Protein AF-A0A2M7FH38-F1 (afdb_monomer_lite)

Radius of gyration: 18.9 Å; chains: 1; bounding box: 39×28×58 Å

Sequence (78 aa):
ATWADREKGILLASAAGALGVRLGLPLMLDGKMLQRPELGIGGKAELSTLGNTTRLIWRTTIVWLFVLLLLALAGLLG

Secondary structure (DSSP, 8-state):
---SSHHHHHHHHHHHHHHTEEB---EEETTEEE----B-SSEE--HHHHHHHHHHHHHHHHHHHHHHHHHHHHHHH-

Structure (mmCIF, N/CA/C/O backbone):
data_AF-A0A2M7FH38-F1
#
_entry.id   AF-A0A2M7FH38-F1
#
loop_
_atom_site.group_PDB
_atom_site.id
_atom_site.type_symbol
_atom_site.label_atom_id
_atom_site.label_alt_id
_atom_site.label_comp_id
_atom_site.label_asym_id
_atom_site.label_entity_id
_atom_site.label_seq_id
_atom_site.pdbx_PDB_ins_code
_atom_site.Cartn_x
_atom_site.Cartn_y
_atom_site.Cartn_z
_atom_site.occupancy
_atom_site.B_iso_or_equiv
_atom_site.auth_seq_id
_atom_site.auth_comp_id
_atom_site.auth_asym_id
_atom_site.auth_atom_id
_atom_site.pdbx_PDB_model_num
ATOM 1 N N . ALA A 1 1 ? -18.384 10.092 11.012 1.00 56.25 1 ALA A N 1
ATOM 2 C CA . ALA A 1 1 ? -17.364 10.043 12.078 1.00 56.25 1 ALA A CA 1
ATOM 3 C C . ALA A 1 1 ? -15.995 10.245 11.442 1.00 56.25 1 ALA A C 1
ATOM 5 O O . ALA A 1 1 ? -15.702 9.575 10.458 1.00 56.25 1 ALA A O 1
ATOM 6 N N . THR A 1 2 ? -15.200 11.188 11.946 1.00 65.56 2 THR A N 1
ATOM 7 C CA . THR A 1 2 ? -13.879 11.539 11.395 1.00 65.56 2 THR A CA 1
ATOM 8 C C . THR A 1 2 ? -12.798 11.015 12.333 1.00 65.56 2 THR A C 1
ATOM 10 O O . THR A 1 2 ? -12.977 11.037 13.548 1.00 65.56 2 THR A O 1
ATOM 13 N N . TRP A 1 3 ? -11.693 10.517 11.781 1.00 72.06 3 TRP A N 1
ATOM 14 C CA . TRP A 1 3 ? -10.535 10.100 12.571 1.00 72.06 3 TRP A CA 1
ATOM 15 C C . TRP A 1 3 ? -9.932 11.295 13.319 1.00 72.06 3 TRP A C 1
ATOM 17 O O . TRP A 1 3 ? -9.854 12.385 12.758 1.00 72.06 3 TRP A O 1
ATOM 27 N N . ALA A 1 4 ? -9.492 11.079 14.565 1.00 75.38 4 ALA A N 1
ATOM 28 C CA . ALA A 1 4 ? -8.877 12.124 15.396 1.00 75.38 4 ALA A CA 1
ATOM 29 C C . ALA A 1 4 ? -7.646 12.761 14.729 1.00 75.38 4 ALA A C 1
ATOM 31 O O . ALA A 1 4 ? -7.385 13.946 14.893 1.00 75.38 4 ALA A O 1
ATOM 32 N N . ASP A 1 5 ? -6.924 11.965 13.943 1.00 79.19 5 ASP A N 1
ATOM 33 C CA . ASP A 1 5 ? -5.830 12.407 13.094 1.00 79.19 5 ASP A CA 1
ATOM 34 C C . ASP A 1 5 ? -6.209 12.127 11.637 1.00 79.19 5 ASP A C 1
ATOM 36 O O . ASP A 1 5 ? -6.407 10.975 11.226 1.00 79.19 5 ASP A O 1
ATOM 40 N N . ARG A 1 6 ? -6.375 13.207 10.872 1.00 78.06 6 ARG A N 1
ATOM 41 C CA . ARG A 1 6 ? -6.892 13.155 9.504 1.00 78.06 6 ARG A CA 1
ATOM 42 C C . ARG A 1 6 ? -5.899 12.510 8.545 1.00 78.06 6 ARG A C 1
ATOM 44 O O . ARG A 1 6 ? -6.320 11.750 7.677 1.00 78.06 6 ARG A O 1
ATOM 51 N N . GLU A 1 7 ? -4.608 12.769 8.725 1.00 83.19 7 GLU A N 1
ATOM 52 C CA . GLU A 1 7 ? -3.543 12.210 7.888 1.00 83.19 7 GLU A CA 1
ATOM 53 C C . GLU A 1 7 ? -3.467 10.696 8.073 1.00 83.19 7 GLU A C 1
ATOM 55 O O . GLU A 1 7 ? -3.468 9.940 7.098 1.00 83.19 7 GLU A O 1
ATOM 60 N N . LYS A 1 8 ? -3.533 10.239 9.330 1.00 77.50 8 LYS A N 1
ATOM 61 C CA . LYS A 1 8 ? -3.594 8.806 9.648 1.00 77.50 8 LYS A CA 1
ATOM 62 C C . LYS A 1 8 ? -4.842 8.150 9.065 1.00 77.50 8 LYS A C 1
ATOM 64 O O . LYS A 1 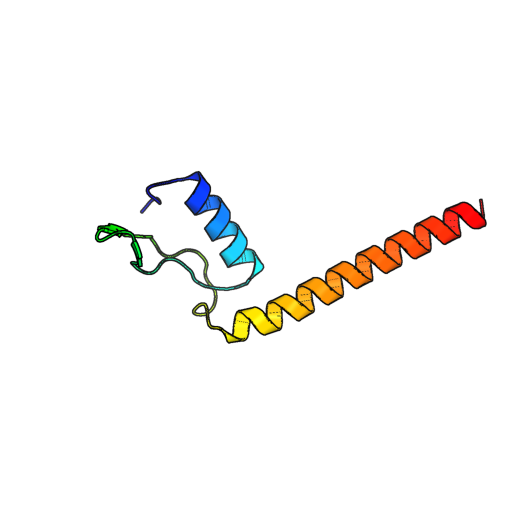8 ? -4.754 7.043 8.539 1.00 77.50 8 LYS A O 1
ATOM 69 N N . GLY A 1 9 ? -5.990 8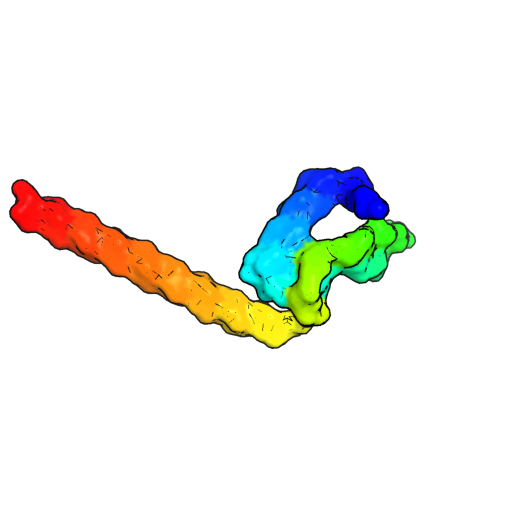.828 9.115 1.00 81.12 9 GLY A N 1
ATOM 70 C CA . GLY A 1 9 ? -7.231 8.347 8.503 1.00 81.12 9 GLY A CA 1
ATOM 71 C C . GLY A 1 9 ? -7.119 8.164 6.984 1.00 81.12 9 GLY A C 1
ATOM 72 O O . GLY A 1 9 ? -7.533 7.129 6.470 1.00 81.12 9 GLY A O 1
ATOM 73 N N . ILE A 1 10 ? -6.519 9.124 6.271 1.00 81.75 10 ILE A N 1
ATOM 74 C CA . ILE A 1 10 ? -6.327 9.067 4.809 1.00 81.75 10 ILE A CA 1
ATOM 75 C C . ILE A 1 10 ? -5.360 7.946 4.419 1.00 81.75 10 ILE A C 1
ATOM 77 O O . ILE A 1 10 ? -5.654 7.166 3.508 1.00 81.75 10 ILE A O 1
ATOM 81 N N . LEU A 1 11 ? -4.228 7.834 5.121 1.00 83.69 11 LEU A N 1
ATOM 82 C CA . LEU A 1 11 ? -3.238 6.786 4.876 1.00 83.69 11 LEU A CA 1
ATOM 83 C C . LEU A 1 11 ? -3.862 5.394 5.065 1.00 83.69 11 LEU A C 1
ATOM 85 O O . LEU A 1 11 ? -3.735 4.526 4.201 1.00 83.69 11 LEU A O 1
ATOM 89 N N . LEU A 1 12 ? -4.592 5.199 6.167 1.00 81.94 12 LEU A N 1
ATOM 90 C CA . LEU A 1 12 ? -5.235 3.925 6.487 1.00 81.94 12 LEU A CA 1
ATOM 91 C C . LEU A 1 12 ? -6.396 3.600 5.544 1.00 81.94 12 LEU A C 1
ATOM 93 O O . LEU A 1 12 ? -6.547 2.441 5.173 1.00 81.94 12 LEU A O 1
ATOM 97 N N . ALA A 1 13 ? -7.182 4.590 5.116 1.00 84.19 13 ALA A N 1
ATOM 98 C CA . ALA A 1 13 ? -8.245 4.397 4.129 1.00 84.19 13 ALA A CA 1
ATOM 99 C C . ALA A 1 13 ? -7.681 3.954 2.771 1.00 84.19 13 ALA A C 1
ATOM 101 O O . ALA A 1 13 ? -8.219 3.049 2.135 1.00 84.19 13 ALA A O 1
ATOM 102 N N . SER A 1 14 ? -6.568 4.563 2.355 1.00 83.56 14 SER A N 1
ATOM 103 C CA . SER A 1 14 ? -5.892 4.238 1.097 1.00 83.56 14 SER A CA 1
ATOM 104 C C . SER A 1 14 ? -5.288 2.834 1.138 1.00 83.56 14 SER A C 1
ATOM 106 O O . SER A 1 14 ? -5.485 2.046 0.214 1.00 83.56 14 SER A O 1
ATOM 108 N N . ALA A 1 15 ? -4.621 2.483 2.243 1.00 78.81 15 ALA A N 1
ATOM 109 C CA . ALA A 1 15 ? -4.091 1.140 2.461 1.00 78.81 15 ALA A CA 1
ATOM 110 C C . ALA A 1 15 ? -5.211 0.086 2.521 1.00 78.81 15 ALA A C 1
ATOM 112 O O . ALA A 1 15 ? -5.107 -0.952 1.874 1.00 78.81 15 ALA A O 1
ATOM 113 N N . ALA A 1 16 ? -6.307 0.370 3.235 1.00 82.38 16 ALA A N 1
ATOM 114 C CA . ALA A 1 16 ? -7.493 -0.486 3.295 1.00 82.38 16 ALA A CA 1
ATOM 115 C C . ALA A 1 16 ? -8.080 -0.752 1.901 1.00 82.38 16 ALA A C 1
ATOM 117 O O . ALA A 1 16 ? -8.394 -1.896 1.574 1.00 82.38 16 ALA A O 1
ATOM 118 N N . GLY A 1 17 ? -8.182 0.286 1.064 1.00 78.12 17 GLY A N 1
ATOM 119 C CA . GLY A 1 17 ? -8.650 0.176 -0.318 1.00 78.12 17 GLY A CA 1
ATOM 120 C C . GLY A 1 17 ? -7.723 -0.662 -1.201 1.00 78.12 17 GLY A C 1
ATOM 121 O O . GLY A 1 17 ? -8.193 -1.568 -1.882 1.00 78.12 17 GLY A O 1
ATOM 122 N N . ALA A 1 18 ? -6.412 -0.414 -1.149 1.00 81.94 18 ALA A N 1
ATOM 123 C CA . ALA A 1 18 ? -5.421 -1.148 -1.942 1.00 81.94 18 ALA A CA 1
ATOM 124 C C . ALA A 1 18 ? -5.319 -2.633 -1.553 1.00 81.94 18 ALA A C 1
ATOM 126 O O . ALA A 1 18 ? -5.097 -3.491 -2.406 1.00 81.94 18 ALA A O 1
ATOM 127 N N . LEU A 1 19 ? -5.494 -2.934 -0.265 1.00 75.06 19 LEU A N 1
ATOM 128 C CA . LEU A 1 19 ? -5.452 -4.292 0.276 1.00 75.06 19 LEU A CA 1
ATOM 129 C C . LEU A 1 19 ? -6.818 -4.997 0.242 1.00 75.06 19 LEU A C 1
ATOM 131 O O . LEU A 1 19 ? -6.885 -6.197 0.500 1.00 75.06 19 LEU A O 1
ATOM 135 N N . GLY A 1 20 ? -7.904 -4.276 -0.059 1.00 74.38 20 GLY A N 1
ATOM 136 C CA . GLY A 1 20 ? -9.262 -4.822 -0.074 1.00 74.38 20 GLY A CA 1
ATOM 137 C C . GLY A 1 20 ? -9.746 -5.291 1.302 1.00 74.38 20 GLY A C 1
ATOM 138 O O . GLY A 1 20 ? -10.481 -6.276 1.392 1.00 74.38 20 GLY A O 1
ATOM 139 N N . VAL A 1 21 ? -9.337 -4.611 2.376 1.00 77.25 21 VAL A N 1
ATOM 140 C CA . VAL A 1 21 ? -9.698 -4.962 3.759 1.00 77.25 21 VAL A CA 1
ATOM 141 C C . VAL A 1 21 ? -10.465 -3.847 4.456 1.00 77.25 21 VAL A C 1
ATOM 143 O O . VAL A 1 21 ? -10.337 -2.673 4.120 1.00 77.25 21 VAL A O 1
ATOM 146 N N . ARG A 1 22 ? -11.267 -4.219 5.452 1.00 74.94 22 ARG A N 1
ATOM 147 C CA . ARG A 1 22 ? -11.864 -3.315 6.433 1.00 74.94 22 ARG A CA 1
ATOM 148 C C . ARG A 1 22 ? -10.930 -3.163 7.628 1.00 74.94 22 ARG A C 1
ATOM 150 O O . ARG A 1 22 ? -10.568 -4.144 8.278 1.00 74.94 22 ARG A O 1
ATOM 157 N N . LEU A 1 23 ? -10.566 -1.919 7.911 1.00 71.50 23 LEU A N 1
ATOM 158 C CA . LEU A 1 23 ? -9.820 -1.476 9.089 1.00 71.50 23 LEU A CA 1
ATOM 159 C C . LEU A 1 23 ? -10.744 -0.640 9.988 1.00 71.50 23 LEU A C 1
ATOM 161 O O . LEU A 1 23 ? -11.845 -0.288 9.586 1.00 71.50 23 LEU A O 1
ATOM 165 N N . GLY A 1 24 ? -10.301 -0.277 11.193 1.00 68.44 24 GLY A N 1
ATOM 166 C CA . GLY A 1 24 ? -11.059 0.641 12.060 1.00 68.44 24 GLY A CA 1
ATOM 167 C C . GLY A 1 24 ? -11.947 -0.052 13.092 1.00 68.44 24 GLY A C 1
ATOM 168 O O . GLY A 1 24 ? -13.135 0.219 13.188 1.00 68.44 24 GLY A O 1
ATOM 169 N N . LEU A 1 25 ? -11.343 -0.933 13.889 1.00 65.19 25 LEU A N 1
ATOM 170 C CA . LEU A 1 25 ? -11.915 -1.383 15.157 1.00 65.19 25 LEU A CA 1
ATOM 171 C C . LEU A 1 25 ? -11.379 -0.504 16.300 1.00 65.19 25 LEU A C 1
ATOM 173 O O . LEU A 1 25 ? -10.273 0.041 16.171 1.00 65.19 25 LEU A O 1
ATOM 177 N N . PRO A 1 26 ? -12.124 -0.360 17.413 1.00 62.56 26 PRO A N 1
ATOM 178 C CA . PRO A 1 26 ? -11.620 0.317 18.601 1.00 62.56 26 PRO A CA 1
ATOM 179 C C . PRO A 1 26 ? -10.316 -0.353 19.042 1.00 62.56 26 PRO A C 1
ATOM 181 O O . PRO A 1 26 ? -10.289 -1.541 19.356 1.00 62.56 26 PRO A O 1
ATOM 184 N N . LEU A 1 27 ? -9.22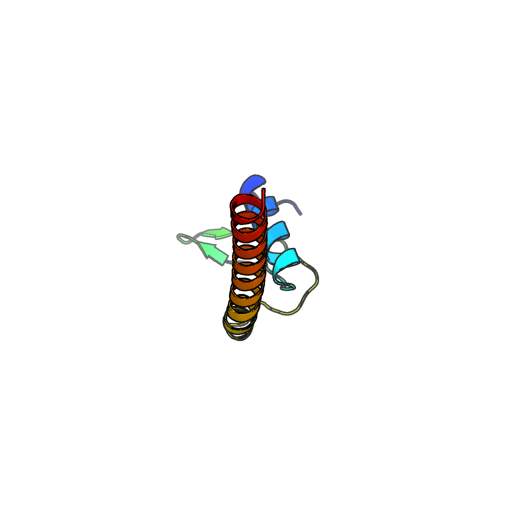2 0.412 19.019 1.00 69.44 27 LEU A N 1
ATOM 185 C CA . LEU A 1 27 ? -7.912 -0.063 19.454 1.00 69.44 27 LEU A CA 1
ATOM 186 C C . LEU A 1 27 ? -7.603 0.567 20.808 1.00 69.44 27 LEU A C 1
ATOM 188 O O . LEU A 1 27 ? -7.648 1.794 20.945 1.00 69.44 27 LEU A O 1
ATOM 192 N N . MET A 1 28 ? -7.242 -0.264 21.783 1.00 59.94 28 MET A N 1
ATOM 193 C CA . MET A 1 28 ? -6.589 0.215 22.995 1.00 59.94 28 MET A CA 1
ATOM 194 C C . MET A 1 28 ? -5.162 0.622 22.624 1.00 59.94 28 MET A C 1
ATOM 196 O O . MET A 1 28 ? -4.351 -0.225 22.254 1.00 59.94 28 MET A O 1
ATOM 200 N N . LEU A 1 29 ? -4.863 1.917 22.690 1.00 67.25 29 LEU A N 1
ATOM 201 C CA . LEU A 1 29 ? -3.511 2.435 22.522 1.00 67.25 29 LEU A CA 1
ATOM 202 C C . LEU A 1 29 ? -3.166 3.227 23.780 1.00 67.25 29 LEU A C 1
ATOM 204 O O . LEU A 1 29 ? -3.865 4.181 24.113 1.00 67.25 29 LEU A O 1
ATOM 208 N N . ASP A 1 30 ? -2.116 2.806 24.480 1.00 63.91 30 ASP A N 1
ATOM 209 C CA . ASP A 1 30 ? -1.586 3.514 25.651 1.00 63.91 30 ASP A CA 1
ATOM 210 C C . ASP A 1 30 ? -2.644 3.775 26.749 1.00 63.91 30 ASP A C 1
ATOM 212 O O . ASP A 1 30 ? -2.827 4.883 27.250 1.00 63.91 30 ASP A O 1
ATOM 216 N N . GLY A 1 31 ? -3.455 2.751 27.046 1.00 68.25 31 GLY A N 1
ATOM 217 C CA . GLY A 1 31 ? -4.538 2.823 28.037 1.00 68.25 31 GLY A CA 1
ATOM 218 C C . GLY A 1 31 ? -5.762 3.650 27.618 1.00 68.25 31 GLY A C 1
ATOM 219 O O . GLY A 1 31 ? -6.754 3.672 28.344 1.00 68.25 31 GLY A O 1
ATOM 220 N N . LYS A 1 32 ? -5.747 4.291 26.441 1.00 62.06 32 LYS A N 1
ATOM 221 C CA . LYS A 1 32 ? -6.877 5.057 25.900 1.00 62.06 32 LYS A CA 1
ATOM 222 C C . LYS A 1 32 ? -7.577 4.267 24.798 1.00 62.06 32 LYS A C 1
ATOM 224 O O . LYS A 1 32 ? -6.951 3.771 23.859 1.00 62.06 32 LYS A O 1
ATOM 229 N N . MET A 1 33 ? -8.900 4.161 24.897 1.00 60.53 33 M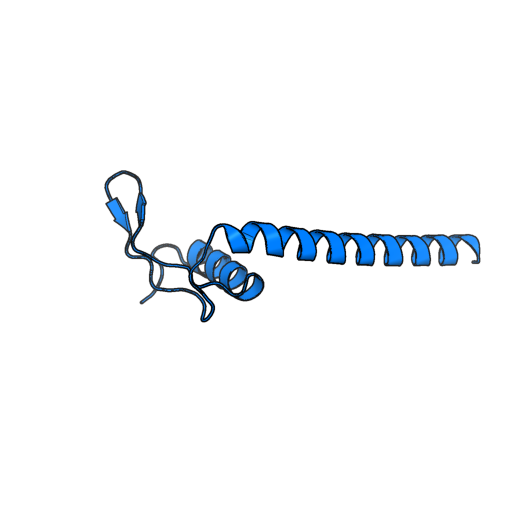ET A N 1
ATOM 230 C CA . MET A 1 33 ? -9.719 3.577 23.838 1.00 60.53 33 MET A CA 1
ATOM 231 C C . MET A 1 33 ? -9.867 4.603 22.713 1.00 60.53 33 MET A C 1
ATOM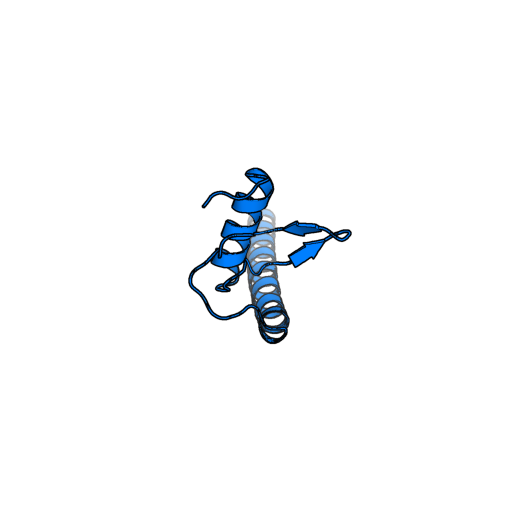 233 O O . MET A 1 33 ? -10.633 5.560 22.830 1.00 60.53 33 MET A O 1
ATOM 237 N N . LEU A 1 34 ? -9.123 4.425 21.618 1.00 69.06 34 LEU A N 1
ATOM 238 C CA . LEU A 1 34 ? -9.323 5.243 20.427 1.00 69.06 34 LEU A CA 1
ATOM 239 C C . LEU A 1 34 ? -10.486 4.672 19.620 1.00 69.06 34 LEU A C 1
ATOM 241 O O . LEU A 1 34 ? -10.353 3.620 18.988 1.00 69.06 34 LEU A O 1
ATOM 245 N N . GLN A 1 35 ? -11.603 5.402 19.590 1.00 66.88 35 GLN A N 1
ATOM 246 C CA . GLN A 1 35 ? -12.639 5.162 18.594 1.00 66.88 35 GLN A CA 1
ATOM 247 C C . GLN A 1 35 ? -12.098 5.527 17.214 1.00 66.88 35 GLN A C 1
ATOM 249 O O . GLN A 1 35 ? -11.889 6.693 16.878 1.00 66.88 35 GLN A O 1
ATOM 254 N N . ARG A 1 36 ? -11.855 4.494 16.417 1.00 70.31 36 ARG A N 1
ATOM 255 C CA . ARG A 1 36 ? -11.466 4.607 15.021 1.00 70.31 36 ARG A CA 1
ATOM 256 C C . ARG A 1 36 ? -12.648 4.154 14.183 1.00 70.31 36 ARG A C 1
ATOM 258 O O . ARG A 1 36 ? -13.001 2.984 14.289 1.00 70.31 36 ARG A O 1
ATOM 265 N N . PRO A 1 37 ? -13.286 5.046 13.411 1.00 70.12 37 PRO A N 1
ATOM 266 C CA . PRO A 1 37 ? -14.374 4.630 12.546 1.00 70.12 37 PRO A CA 1
ATOM 267 C C . PRO A 1 37 ? -13.868 3.655 11.484 1.00 70.12 37 PRO A C 1
ATOM 269 O O . PRO A 1 37 ? -12.715 3.740 11.050 1.00 70.12 37 PRO A O 1
ATOM 272 N N . GLU A 1 38 ? -14.750 2.747 11.080 1.00 72.88 38 GLU A N 1
ATOM 273 C CA . GLU A 1 38 ? -14.472 1.738 10.064 1.00 72.88 38 GLU A CA 1
ATOM 274 C C . GLU A 1 38 ? -13.992 2.395 8.760 1.00 72.88 38 GLU A C 1
ATOM 276 O O . GLU A 1 38 ? -14.546 3.397 8.303 1.00 72.88 38 GLU A O 1
ATOM 281 N N . LEU A 1 39 ? -12.942 1.834 8.166 1.00 74.88 39 LEU A N 1
ATOM 282 C CA . LEU A 1 39 ? -12.329 2.278 6.921 1.00 74.88 39 LEU A CA 1
ATOM 283 C C . LEU A 1 39 ? -12.279 1.115 5.934 1.00 74.88 39 LEU A C 1
ATOM 285 O O . LEU A 1 39 ? -11.783 0.039 6.264 1.00 74.88 39 LEU A O 1
ATOM 289 N N . GLY A 1 40 ? -12.726 1.360 4.704 1.00 72.94 40 GLY A N 1
ATOM 290 C CA . GLY A 1 40 ? -12.774 0.353 3.646 1.00 72.94 40 GLY A CA 1
ATOM 291 C C . GLY A 1 40 ? -14.092 -0.422 3.613 1.00 72.94 40 GLY A C 1
ATOM 292 O O . GLY A 1 40 ? -14.929 -0.328 4.505 1.00 72.94 40 GLY A O 1
ATOM 293 N N . ILE A 1 41 ? -14.289 -1.175 2.533 1.00 69.06 41 ILE A N 1
ATOM 294 C CA . ILE A 1 41 ? -15.524 -1.930 2.253 1.00 69.06 41 ILE A CA 1
ATOM 295 C C . ILE A 1 41 ? -15.279 -3.443 2.139 1.00 69.06 41 ILE A C 1
ATOM 297 O O . ILE A 1 41 ? -16.242 -4.195 2.032 1.00 69.06 41 ILE A O 1
ATOM 301 N N . GLY A 1 42 ? -14.017 -3.882 2.216 1.00 70.81 42 GLY A N 1
ATOM 302 C CA . GLY A 1 42 ? -13.587 -5.270 2.028 1.00 70.81 42 GLY A CA 1
ATOM 303 C C . GLY A 1 42 ? -13.749 -6.199 3.240 1.00 70.81 42 GLY A C 1
ATOM 304 O O . GLY A 1 42 ? -14.483 -5.905 4.181 1.00 70.81 42 GLY A O 1
ATOM 305 N N . GLY A 1 43 ? -13.076 -7.353 3.212 1.00 69.94 43 GLY A N 1
ATOM 306 C CA . GLY A 1 43 ? -13.147 -8.359 4.285 1.00 69.94 43 GLY A CA 1
ATOM 307 C C . GLY A 1 43 ? -12.462 -7.905 5.579 1.00 69.94 43 GLY A C 1
ATOM 308 O O . GLY A 1 43 ? -11.691 -6.946 5.568 1.00 69.94 43 GLY A O 1
ATOM 309 N N . LYS A 1 44 ? -12.712 -8.583 6.710 1.00 67.44 44 LYS A N 1
ATOM 310 C CA . LYS A 1 44 ? -11.945 -8.330 7.945 1.00 67.44 44 LYS A CA 1
ATOM 311 C C . LYS A 1 44 ? -10.451 -8.511 7.651 1.00 67.44 44 LYS A C 1
ATOM 313 O O . LYS A 1 44 ? -10.078 -9.487 7.010 1.00 67.44 44 LYS A O 1
ATOM 318 N N . ALA A 1 45 ? -9.615 -7.574 8.101 1.00 68.06 45 ALA A N 1
ATOM 319 C CA . ALA A 1 45 ? -8.168 -7.716 7.986 1.00 68.06 45 ALA A CA 1
ATOM 320 C C . ALA A 1 45 ? -7.710 -8.956 8.773 1.00 68.06 45 ALA A C 1
ATOM 322 O O . ALA A 1 45 ? -7.773 -8.977 10.001 1.00 68.06 45 ALA A O 1
ATOM 323 N N . GLU A 1 46 ? -7.286 -9.992 8.056 1.00 65.44 46 GLU A N 1
ATOM 324 C CA . GLU A 1 46 ? -6.857 -11.274 8.608 1.00 65.44 46 GLU A CA 1
ATOM 325 C C . GLU A 1 46 ? -5.389 -11.521 8.228 1.00 65.44 46 GLU A C 1
ATOM 327 O O . GLU A 1 46 ? -4.894 -10.976 7.239 1.00 65.44 46 GLU A O 1
ATOM 332 N N . LEU A 1 47 ? -4.656 -12.334 9.000 1.00 59.25 47 LEU A N 1
ATOM 333 C CA . LEU A 1 47 ? -3.243 -12.632 8.704 1.00 59.25 47 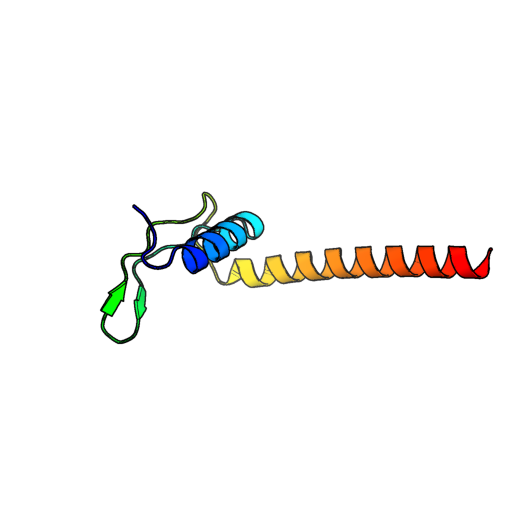LEU A CA 1
ATOM 334 C C . LEU A 1 47 ? -3.048 -13.233 7.298 1.00 59.25 47 LEU A C 1
ATOM 336 O O . LEU A 1 47 ? -1.990 -13.064 6.695 1.00 59.25 47 LEU A O 1
ATOM 340 N N . SER A 1 48 ? -4.076 -13.879 6.744 1.00 60.53 48 SER A N 1
ATOM 341 C CA . SER A 1 48 ? -4.109 -14.392 5.370 1.00 60.53 48 SER A CA 1
ATOM 342 C C . SER A 1 48 ? -3.969 -13.287 4.304 1.00 60.53 48 SER A C 1
ATOM 344 O O . SER A 1 48 ? -3.401 -13.534 3.235 1.00 60.53 48 SER A O 1
ATOM 346 N N . THR A 1 49 ? -4.378 -12.045 4.596 1.00 57.41 49 THR A N 1
ATOM 347 C CA . THR A 1 49 ? -4.194 -10.882 3.709 1.00 57.41 49 THR A CA 1
ATOM 348 C C . THR A 1 49 ? -2.710 -10.544 3.514 1.00 57.41 49 THR A C 1
ATOM 350 O O . THR A 1 49 ? -2.308 -10.136 2.420 1.00 57.41 49 THR A O 1
ATOM 353 N N . LEU A 1 50 ? -1.860 -10.759 4.527 1.00 59.41 50 LEU A N 1
ATOM 354 C CA . LEU A 1 50 ? -0.417 -10.485 4.435 1.00 59.41 50 LEU A CA 1
ATOM 355 C C . LEU A 1 50 ? 0.244 -11.363 3.362 1.00 59.41 50 LEU A C 1
ATOM 357 O O . LEU A 1 50 ? 0.984 -10.855 2.522 1.00 59.41 50 LEU A O 1
ATOM 361 N N . GLY A 1 51 ? -0.103 -12.653 3.318 1.00 60.41 51 GLY A N 1
ATOM 362 C CA . GLY A 1 51 ? 0.432 -13.587 2.322 1.00 60.41 51 GLY A CA 1
ATOM 363 C C . GLY A 1 51 ? 0.009 -13.252 0.887 1.00 60.41 51 GLY A C 1
ATOM 364 O O . GLY A 1 51 ? 0.794 -13.393 -0.053 1.00 60.41 51 GLY A O 1
ATOM 365 N N . ASN A 1 52 ? -1.215 -12.748 0.694 1.00 58.78 52 ASN A N 1
ATOM 366 C CA . ASN A 1 52 ? -1.688 -12.350 -0.633 1.00 58.78 52 ASN A CA 1
ATOM 367 C C . ASN A 1 52 ? -1.052 -11.030 -1.112 1.00 58.78 52 ASN A C 1
ATOM 369 O O . ASN A 1 52 ? -0.804 -10.862 -2.307 1.00 58.78 52 ASN A O 1
ATOM 373 N N . THR A 1 53 ? -0.709 -10.139 -0.177 1.00 63.00 53 THR A N 1
ATOM 374 C CA . THR A 1 53 ? 0.012 -8.881 -0.445 1.00 63.00 53 THR A CA 1
ATOM 375 C C . THR A 1 53 ? 1.423 -9.147 -0.973 1.00 63.00 53 THR A C 1
ATOM 377 O O . THR A 1 53 ? 1.872 -8.489 -1.910 1.00 63.00 53 THR A O 1
ATOM 380 N N . THR A 1 54 ? 2.102 -10.177 -0.464 1.00 72.00 54 THR A N 1
ATOM 381 C CA . THR A 1 54 ? 3.430 -10.585 -0.949 1.00 72.00 54 THR A CA 1
ATOM 382 C C . THR A 1 54 ? 3.423 -10.961 -2.433 1.00 72.00 54 THR A C 1
ATOM 384 O O . THR A 1 54 ? 4.336 -10.584 -3.170 1.00 72.00 54 THR A O 1
ATOM 387 N N . ARG A 1 55 ? 2.369 -11.632 -2.922 1.00 70.94 55 ARG A N 1
ATOM 388 C CA . ARG A 1 55 ? 2.224 -11.919 -4.361 1.00 70.94 55 ARG A CA 1
ATOM 389 C C . ARG A 1 55 ? 2.018 -10.660 -5.197 1.00 70.94 55 ARG A C 1
ATOM 391 O O . ARG A 1 55 ? 2.492 -10.612 -6.329 1.00 70.94 55 ARG A O 1
ATOM 398 N N . LEU A 1 56 ? 1.341 -9.646 -4.660 1.00 74.25 56 LEU A N 1
ATOM 399 C CA . LEU A 1 56 ? 1.155 -8.372 -5.354 1.00 74.25 56 LEU A CA 1
ATOM 400 C C . LEU A 1 56 ? 2.489 -7.633 -5.519 1.00 74.25 56 LEU A C 1
ATOM 402 O O . LEU A 1 56 ? 2.792 -7.159 -6.611 1.00 74.25 56 LEU A O 1
ATOM 406 N N . ILE A 1 57 ? 3.311 -7.618 -4.466 1.00 81.56 57 ILE A N 1
ATOM 407 C CA . ILE A 1 57 ? 4.656 -7.027 -4.496 1.00 81.56 57 ILE A CA 1
ATOM 408 C C . ILE A 1 57 ? 5.521 -7.741 -5.534 1.00 81.56 57 ILE A C 1
ATOM 410 O O . ILE A 1 57 ? 6.110 -7.086 -6.385 1.00 81.56 57 ILE A O 1
ATOM 414 N N . TRP A 1 58 ? 5.534 -9.077 -5.527 1.00 86.31 58 TRP A N 1
ATOM 415 C CA . TRP A 1 58 ? 6.302 -9.859 -6.498 1.00 86.31 58 TRP A CA 1
ATOM 416 C C . TRP A 1 58 ? 5.900 -9.552 -7.951 1.00 86.31 58 TRP A C 1
ATOM 418 O O . TRP A 1 58 ? 6.770 -9.367 -8.800 1.00 86.31 58 TRP A O 1
ATOM 428 N N . ARG A 1 59 ? 4.595 -9.403 -8.234 1.00 83.75 59 ARG A N 1
ATOM 429 C CA . ARG A 1 59 ? 4.106 -9.008 -9.569 1.00 83.75 59 ARG A CA 1
ATOM 430 C C . ARG A 1 59 ? 4.567 -7.602 -9.956 1.00 83.75 59 ARG A C 1
ATOM 432 O O . ARG A 1 59 ? 5.057 -7.427 -11.067 1.00 83.75 59 ARG A O 1
ATOM 439 N N . THR A 1 60 ? 4.459 -6.623 -9.057 1.00 88.19 60 THR A N 1
ATOM 440 C CA . THR A 1 60 ? 4.950 -5.254 -9.299 1.00 88.19 60 THR A CA 1
ATOM 441 C C . THR A 1 60 ? 6.457 -5.231 -9.553 1.00 88.19 60 THR A C 1
ATOM 443 O O . THR A 1 60 ? 6.906 -4.577 -10.492 1.00 88.19 60 THR A O 1
ATOM 446 N N . THR A 1 61 ? 7.241 -5.978 -8.775 1.00 88.88 61 THR A N 1
ATOM 447 C CA . THR A 1 61 ? 8.695 -6.080 -8.955 1.00 88.88 61 THR A CA 1
ATOM 448 C C . THR A 1 61 ? 9.055 -6.676 -10.314 1.00 88.88 61 THR A C 1
ATOM 450 O O . THR A 1 61 ? 9.944 -6.159 -10.985 1.00 88.88 61 THR A O 1
ATOM 453 N N . ILE A 1 62 ? 8.346 -7.720 -10.760 1.00 91.38 62 ILE A N 1
ATOM 454 C CA . ILE A 1 62 ? 8.550 -8.307 -12.094 1.00 91.38 62 ILE A CA 1
ATOM 455 C C . ILE A 1 62 ? 8.247 -7.300 -13.198 1.00 91.38 62 ILE A C 1
ATOM 457 O O . ILE A 1 62 ? 9.011 -7.206 -14.153 1.00 91.38 62 ILE A O 1
ATOM 461 N N . VAL A 1 63 ? 7.156 -6.540 -13.074 1.00 92.69 63 VAL A N 1
ATOM 462 C CA . VAL A 1 63 ? 6.804 -5.510 -14.061 1.00 92.69 63 VAL A CA 1
ATOM 463 C C . VAL A 1 63 ? 7.911 -4.462 -14.159 1.00 92.69 63 VAL A C 1
ATOM 465 O O . VAL A 1 63 ? 8.342 -4.139 -15.261 1.00 92.69 63 VAL A O 1
ATOM 468 N N . TRP A 1 64 ? 8.429 -3.980 -13.028 1.00 94.75 64 TRP A N 1
ATOM 469 C CA . TRP A 1 64 ? 9.552 -3.039 -13.019 1.00 94.75 64 TRP A CA 1
ATOM 470 C C . TRP A 1 64 ? 10.833 -3.630 -13.611 1.00 94.75 64 TRP A C 1
ATOM 472 O O . TRP A 1 64 ? 11.491 -2.963 -14.404 1.00 94.75 64 TRP A O 1
ATOM 482 N N . LEU A 1 65 ? 11.166 -4.882 -13.291 1.00 92.81 65 LEU A N 1
ATOM 483 C CA . LEU A 1 65 ? 12.290 -5.593 -13.911 1.00 92.81 65 LEU A CA 1
ATOM 484 C C . LEU A 1 65 ? 12.132 -5.689 -15.429 1.00 92.81 65 LEU A C 1
ATOM 486 O O . LEU A 1 65 ? 13.096 -5.474 -16.156 1.00 92.81 65 LEU A O 1
ATOM 490 N N . PHE A 1 66 ? 10.923 -5.973 -15.910 1.00 94.88 66 PHE A N 1
ATOM 491 C CA . PHE A 1 66 ? 10.633 -6.049 -17.336 1.00 94.88 66 PHE A CA 1
ATOM 492 C C . PHE A 1 66 ? 10.772 -4.686 -18.019 1.00 94.88 66 PHE A C 1
ATOM 494 O O . PHE A 1 66 ? 11.383 -4.588 -19.077 1.00 94.88 66 PHE A O 1
ATOM 501 N N . VAL A 1 67 ? 10.272 -3.618 -17.394 1.00 95.38 67 VAL A N 1
ATOM 502 C CA . VAL A 1 67 ? 10.448 -2.244 -17.885 1.00 95.38 67 VAL A CA 1
ATOM 503 C C . VAL A 1 67 ? 11.932 -1.882 -17.954 1.00 95.38 67 VAL A C 1
ATOM 505 O O . VAL A 1 67 ? 12.393 -1.432 -18.996 1.00 95.38 67 VAL A O 1
ATOM 508 N N . LEU A 1 68 ? 12.705 -2.138 -16.897 1.00 94.75 68 LEU A N 1
ATOM 509 C CA . LEU A 1 68 ? 14.150 -1.887 -16.891 1.00 94.75 68 LEU A CA 1
ATOM 510 C C . LEU A 1 68 ? 14.887 -2.708 -17.955 1.00 94.75 68 LEU A C 1
ATOM 512 O O . LEU A 1 68 ? 15.778 -2.180 -18.613 1.00 94.75 68 LEU A O 1
ATOM 516 N N . LEU A 1 69 ? 14.492 -3.967 -18.163 1.00 93.31 69 LEU A N 1
ATOM 517 C CA . LEU A 1 69 ? 15.026 -4.815 -19.227 1.00 93.31 69 LEU A CA 1
ATOM 518 C C . LEU A 1 69 ? 14.751 -4.210 -20.610 1.00 93.31 69 LEU A C 1
ATOM 520 O O . LEU A 1 69 ? 15.658 -4.141 -21.436 1.00 93.31 69 LEU A O 1
ATOM 524 N N . LEU A 1 70 ? 13.524 -3.739 -20.855 1.00 95.31 70 LEU A N 1
ATOM 525 C CA . LEU A 1 70 ? 13.161 -3.067 -22.104 1.00 95.31 70 LEU A CA 1
ATOM 526 C C . LEU A 1 70 ? 13.941 -1.763 -22.304 1.00 95.31 70 LEU A C 1
ATOM 528 O O . LEU A 1 70 ? 14.413 -1.516 -23.410 1.00 95.31 70 LEU A O 1
ATOM 532 N N . LEU A 1 71 ? 14.117 -0.950 -21.256 1.00 94.69 71 LEU A N 1
ATOM 533 C CA . LEU A 1 71 ? 14.943 0.259 -21.330 1.00 94.69 71 LEU A CA 1
ATOM 534 C C . LEU A 1 71 ? 16.410 -0.075 -21.629 1.00 94.69 71 LEU A C 1
ATOM 536 O O . LEU A 1 71 ? 17.033 0.607 -22.436 1.00 94.69 71 LEU A O 1
ATOM 540 N N . ALA A 1 72 ? 16.956 -1.125 -21.013 1.00 92.50 72 ALA A N 1
ATOM 541 C CA . ALA A 1 72 ? 18.323 -1.568 -21.266 1.00 92.50 72 ALA A CA 1
ATOM 542 C C . ALA A 1 72 ? 18.507 -2.057 -22.712 1.00 92.50 72 ALA A C 1
ATOM 544 O O . ALA A 1 72 ? 19.491 -1.706 -23.356 1.00 92.50 72 ALA A O 1
ATOM 545 N N . LEU A 1 73 ? 17.542 -2.813 -23.246 1.00 94.75 73 LEU A N 1
ATOM 546 C CA . LEU A 1 73 ? 17.517 -3.229 -24.653 1.00 94.75 73 LEU A CA 1
ATOM 547 C C . LEU A 1 73 ? 17.423 -2.028 -25.595 1.00 94.75 73 LEU A C 1
ATOM 549 O O . LEU A 1 73 ? 18.172 -1.959 -26.563 1.00 94.75 73 LEU A O 1
ATOM 553 N N . ALA A 1 74 ? 16.543 -1.070 -25.301 1.00 93.50 74 ALA A N 1
ATOM 554 C CA . ALA A 1 74 ? 16.417 0.154 -26.086 1.00 93.50 74 ALA A CA 1
ATOM 555 C C . ALA A 1 74 ? 17.719 0.968 -26.089 1.00 93.50 74 ALA A C 1
ATOM 557 O O . ALA A 1 74 ? 18.104 1.483 -27.130 1.00 93.50 74 ALA A O 1
ATOM 558 N N . GLY A 1 75 ? 18.416 1.042 -24.952 1.00 91.56 75 GLY A N 1
ATOM 559 C CA . GLY A 1 75 ? 19.712 1.713 -24.845 1.00 91.56 75 GLY A CA 1
ATOM 560 C C . GLY A 1 75 ? 20.888 0.954 -25.468 1.00 91.56 75 GLY A C 1
ATOM 561 O O . GLY A 1 75 ? 21.918 1.564 -25.712 1.00 91.56 75 GLY A O 1
ATOM 562 N N . LEU A 1 76 ? 20.768 -0.357 -25.702 1.00 88.75 76 LEU A N 1
ATOM 563 C CA . LEU A 1 76 ? 21.794 -1.160 -26.381 1.00 88.75 76 LEU A CA 1
ATOM 564 C C . LEU A 1 76 ? 21.594 -1.194 -27.906 1.00 88.75 76 LEU A C 1
ATOM 566 O O . LEU A 1 76 ? 22.551 -1.395 -28.648 1.00 88.75 76 LEU A O 1
ATOM 570 N N . LEU A 1 77 ? 20.343 -1.061 -28.360 1.00 85.81 77 LEU A N 1
ATOM 571 C CA . LEU A 1 77 ? 19.952 -1.078 -29.773 1.00 85.81 77 LEU A CA 1
ATOM 572 C C . LEU A 1 77 ? 19.907 0.319 -30.415 1.00 85.81 77 LEU A C 1
ATOM 574 O O . LEU A 1 77 ? 19.817 0.403 -31.641 1.00 85.81 77 LEU A O 1
ATOM 578 N N . GLY A 1 78 ? 19.906 1.382 -29.606 1.00 66.25 78 GLY A N 1
ATOM 579 C CA . GLY A 1 78 ? 20.027 2.779 -30.037 1.00 66.25 78 GLY A CA 1
ATOM 580 C C . GLY A 1 78 ? 21.461 3.272 -29.949 1.00 66.25 78 GLY A C 1
ATOM 581 O O . GLY A 1 78 ? 21.829 4.095 -30.814 1.00 66.25 78 GLY A O 1
#

Foldseek 3Di:
DAFPDNVVLVVVLVVCAVLQEKDFDQDCDPNDGGRGDIHHDGYHDDPVSVVVVVVVVVVVVVVVVVVVVVVVVVVVVD

pLDDT: mean 76.29, std 11.38, range [56.25, 95.38]